Protein AF-A0A836RBV6-F1 (afdb_monomer)

Secondary structure (DSSP, 8-state):
-HHHHHHHHHSHHHHHHHHHHHHHHHHHHHHHHHHHHHHHHS-HHHHHHHHHHHHHHHHHHHHTTTTHHHHTTS-SSHHHHHHHHHHHHHHHHHHHHHHHHHHHHTHHHHHHHSTT-THHHHHHHHHHHHHHHHHHHHHHHHHHHHHHHHTT-

Radius of gyration: 20.29 Å; Cα contacts (8 Å, |Δi|>4): 100; chains: 1; bounding box: 36×51×52 Å

Foldseek 3Di:
DVVVVVVCVVPPVSVVVCVVVVVVVVVVVVVVVCVVVCPVVDDPVVVVLVVVLVVLLLVLLVCLLVCLLLVLQPDPDPVVSVVSLVSSLVSSVVSLVVLVVCCVVCVVVVCVVNPPNSVSSVCSSVSSNVSSNVSNVVSNVVNVVVVVVVVVD

Solvent-accessible surface area (backbone atoms only — not comparable to full-atom values): 8170 Å² total; per-residue (Å²): 116,70,70,56,57,52,57,40,60,71,37,64,68,58,36,51,51,52,52,53,51,49,52,53,51,51,54,50,52,52,51,63,66,44,44,68,56,49,65,71,76,45,54,75,67,57,51,49,50,49,49,54,51,49,52,51,28,53,56,50,9,70,48,24,30,72,59,38,31,67,52,33,62,69,52,91,48,68,71,58,23,52,51,34,50,54,50,19,52,52,40,24,52,52,44,31,51,51,47,48,53,50,48,64,76,44,39,73,68,51,49,74,73,32,74,96,47,63,70,55,65,71,43,36,43,56,45,21,47,52,47,24,50,50,49,39,51,51,34,51,51,53,38,55,56,52,51,60,56,61,76,73,110

Structure (mmCIF, N/CA/C/O backbone):
data_AF-A0A836RBV6-F1
#
_entry.id   AF-A0A836RBV6-F1
#
loop_
_atom_site.group_PDB
_atom_site.id
_atom_site.type_symbol
_atom_site.label_atom_id
_atom_site.label_alt_id
_atom_site.label_comp_id
_atom_site.label_asym_id
_atom_site.label_entity_id
_atom_site.label_seq_id
_atom_site.pdbx_PDB_ins_code
_atom_site.Cartn_x
_atom_site.Cartn_y
_atom_site.Cartn_z
_atom_site.occupancy
_atom_site.B_iso_or_equiv
_atom_site.auth_seq_id
_atom_site.auth_comp_id
_atom_site.auth_asym_id
_atom_site.auth_atom_id
_atom_site.pdbx_PDB_model_num
ATOM 1 N N . MET A 1 1 ? -6.944 33.928 15.348 1.00 51.06 1 MET A N 1
ATOM 2 C CA . MET A 1 1 ? -6.527 32.612 14.807 1.00 51.06 1 MET A CA 1
ATOM 3 C C . MET A 1 1 ? -6.215 31.584 15.907 1.00 51.06 1 MET A C 1
ATOM 5 O O . MET A 1 1 ? -6.643 30.447 15.777 1.00 51.06 1 MET A O 1
ATOM 9 N N . ILE A 1 2 ? -5.579 31.974 17.024 1.00 57.41 2 ILE A N 1
ATOM 10 C CA . ILE A 1 2 ? -5.249 31.082 18.163 1.00 57.41 2 ILE A CA 1
ATOM 11 C C . ILE A 1 2 ? -6.501 30.475 18.848 1.00 57.41 2 ILE A C 1
ATOM 13 O O . ILE A 1 2 ? -6.520 29.278 19.127 1.00 57.41 2 ILE A O 1
ATOM 17 N N . ASN A 1 3 ? -7.595 31.239 18.987 1.00 57.06 3 ASN A N 1
ATOM 18 C CA . ASN A 1 3 ? -8.855 30.752 19.587 1.00 57.06 3 ASN A CA 1
ATOM 19 C C . ASN A 1 3 ? -9.555 29.643 18.774 1.00 57.06 3 ASN A C 1
ATOM 21 O O . ASN A 1 3 ? -10.334 28.869 19.325 1.00 57.06 3 ASN A O 1
ATOM 25 N N . PHE A 1 4 ? -9.296 29.551 17.464 1.00 64.75 4 PHE A N 1
ATOM 26 C CA . PHE A 1 4 ? -9.898 28.520 16.611 1.00 64.75 4 PHE A CA 1
ATOM 27 C C . PHE A 1 4 ? -9.202 27.167 16.802 1.00 64.75 4 PHE A C 1
ATOM 29 O O . PHE A 1 4 ? -9.863 26.141 16.922 1.00 64.75 4 PHE A O 1
ATOM 36 N N . ILE A 1 5 ? -7.870 27.175 16.928 1.00 63.56 5 ILE A N 1
ATOM 37 C CA . ILE A 1 5 ? -7.069 25.969 17.182 1.00 63.56 5 ILE A CA 1
ATOM 38 C C . ILE A 1 5 ? -7.375 25.397 18.576 1.00 63.56 5 ILE A C 1
ATOM 40 O O . ILE A 1 5 ? -7.491 24.182 18.723 1.00 63.56 5 ILE A O 1
ATOM 44 N N . GLN A 1 6 ? -7.578 26.252 19.586 1.00 61.50 6 GLN A N 1
ATOM 45 C CA . GLN A 1 6 ? -8.012 25.806 20.917 1.00 61.50 6 GLN A CA 1
ATOM 46 C C . GLN A 1 6 ? -9.404 25.156 20.885 1.00 61.50 6 GLN A C 1
ATOM 48 O O . GLN A 1 6 ? -9.556 24.050 21.398 1.00 61.50 6 GLN A O 1
ATOM 53 N N . ARG A 1 7 ? -10.378 25.752 20.180 1.00 61.53 7 ARG A N 1
ATOM 54 C CA . ARG A 1 7 ? -11.714 25.155 19.982 1.00 61.53 7 ARG A CA 1
ATOM 55 C C . ARG A 1 7 ? -11.689 23.810 19.247 1.00 61.53 7 ARG A C 1
ATOM 57 O O . ARG A 1 7 ? -12.467 22.920 19.577 1.00 61.53 7 ARG A O 1
ATOM 64 N N . LEU A 1 8 ? -10.807 23.640 18.257 1.00 67.06 8 LEU A N 1
ATOM 65 C CA . LEU A 1 8 ? -10.644 22.359 17.552 1.00 67.06 8 LEU A CA 1
ATOM 66 C C . LEU A 1 8 ? -10.044 21.276 18.456 1.00 67.06 8 LEU A C 1
ATOM 68 O O . LEU A 1 8 ? -10.414 20.111 18.338 1.00 67.06 8 LEU A O 1
ATOM 72 N N . ARG A 1 9 ? -9.135 21.655 19.360 1.00 64.88 9 ARG A N 1
ATOM 73 C CA . ARG A 1 9 ? -8.494 20.735 20.308 1.00 64.88 9 ARG A CA 1
ATOM 74 C C . ARG A 1 9 ? -9.435 20.299 21.437 1.00 64.88 9 ARG A C 1
ATOM 76 O O . ARG A 1 9 ? -9.310 19.175 21.913 1.00 64.88 9 ARG A O 1
ATOM 83 N N . GLU A 1 10 ? -10.380 21.148 21.839 1.00 70.56 10 GLU A N 1
ATOM 84 C CA . GLU A 1 10 ? -11.416 20.807 22.830 1.00 70.56 10 GLU A CA 1
ATOM 85 C C . GLU A 1 10 ? -12.377 19.721 22.322 1.00 70.56 10 GLU A C 1
ATOM 87 O O . GLU A 1 10 ? -12.830 18.874 23.092 1.00 70.56 10 GLU A O 1
ATOM 92 N N . ASN A 1 11 ? -12.642 19.678 21.012 1.00 75.44 11 ASN A N 1
ATOM 93 C CA . ASN A 1 11 ? -13.453 18.627 20.409 1.00 75.44 11 ASN A CA 1
ATOM 94 C C . ASN A 1 11 ? -12.576 17.462 19.922 1.00 75.44 11 ASN A C 1
ATOM 96 O O . ASN A 1 11 ? -12.103 17.444 18.784 1.00 75.44 11 ASN A O 1
ATOM 100 N N . ARG A 1 12 ? -12.404 16.443 20.778 1.00 75.88 12 ARG A N 1
ATOM 101 C CA . ARG A 1 12 ? -11.584 15.241 20.515 1.00 75.88 12 ARG A CA 1
ATOM 102 C C . ARG A 1 12 ? -11.875 14.573 19.163 1.00 75.88 12 ARG A C 1
ATOM 104 O O . ARG A 1 12 ? -10.953 14.048 18.547 1.00 75.88 12 ARG A O 1
ATOM 111 N N . TYR A 1 13 ? -13.124 14.606 18.691 1.00 72.00 13 TYR A N 1
ATOM 112 C CA . TYR A 1 13 ? -13.512 14.038 17.396 1.00 72.00 13 TYR A CA 1
ATOM 113 C C . TYR A 1 13 ? -12.954 14.849 16.222 1.00 72.00 13 TYR A C 1
ATOM 115 O O . TYR A 1 13 ? -12.340 14.295 15.313 1.00 72.00 13 TYR A O 1
ATOM 123 N N . VAL A 1 14 ? -13.110 16.174 16.271 1.00 81.69 14 VAL A N 1
ATOM 124 C CA . VAL A 1 14 ? -12.573 17.065 15.236 1.00 81.69 14 VAL A CA 1
ATOM 125 C C . VAL A 1 14 ? -11.047 17.028 15.248 1.00 81.69 14 VAL A C 1
ATOM 127 O O . VAL A 1 14 ? -10.430 16.967 14.190 1.00 81.69 14 VAL A O 1
ATOM 130 N N . TRP A 1 15 ? -10.432 16.963 16.430 1.00 80.56 15 TRP A N 1
ATOM 131 C CA . TRP A 1 15 ? -8.986 16.816 16.559 1.00 80.56 15 TRP A CA 1
ATOM 132 C C . TRP A 1 15 ? -8.451 15.528 15.914 1.00 80.56 15 TRP A C 1
ATOM 134 O O . TRP A 1 15 ? -7.429 15.568 15.230 1.00 80.56 15 TRP A O 1
ATOM 144 N N . GLN A 1 16 ? -9.141 14.392 16.071 1.00 79.94 16 GLN A N 1
ATOM 145 C CA . GLN A 1 16 ? -8.767 13.131 15.414 1.00 79.94 16 GLN A CA 1
ATOM 146 C C . GLN A 1 16 ? -8.847 13.230 13.886 1.00 79.94 16 GLN A C 1
ATOM 148 O O . GLN A 1 16 ? -7.916 12.806 13.204 1.00 79.94 16 GLN A O 1
ATOM 153 N N . ILE A 1 17 ? -9.911 13.840 13.354 1.00 84.62 17 ILE A N 1
ATOM 154 C CA . ILE A 1 17 ? -10.065 14.065 11.909 1.00 84.62 17 ILE A CA 1
ATOM 155 C C . ILE A 1 17 ? -8.954 14.978 11.386 1.00 84.62 17 ILE A C 1
ATOM 157 O O . ILE A 1 17 ? -8.295 14.636 10.411 1.00 84.62 17 ILE A O 1
ATOM 161 N N . VAL A 1 18 ? -8.700 16.106 12.056 1.00 85.81 18 VAL A N 1
ATOM 162 C CA . VAL A 1 18 ? -7.635 17.048 11.679 1.00 85.81 18 VAL A CA 1
ATOM 163 C C . VAL A 1 18 ? -6.266 16.374 11.732 1.00 85.81 18 VAL A C 1
ATOM 165 O O . VAL A 1 18 ? -5.460 16.574 10.828 1.00 85.81 18 VAL A O 1
ATOM 168 N N . THR A 1 19 ? -6.013 15.532 12.736 1.00 85.12 19 THR A N 1
ATOM 169 C CA . THR A 1 19 ? -4.761 14.769 12.838 1.00 85.12 19 THR A CA 1
ATOM 170 C C . THR A 1 19 ? -4.600 13.825 11.645 1.00 85.12 19 THR A C 1
ATOM 172 O O . THR A 1 19 ? -3.567 13.866 10.978 1.00 85.12 19 THR A O 1
ATOM 175 N N . LEU A 1 20 ? -5.631 13.039 11.318 1.00 83.31 20 LEU A N 1
ATOM 176 C CA . LEU A 1 20 ? -5.610 12.123 10.175 1.00 83.31 20 LEU A CA 1
ATOM 177 C C . LEU A 1 20 ? -5.401 12.878 8.853 1.00 83.31 20 LEU A C 1
ATOM 179 O O . LEU A 1 20 ? -4.491 12.557 8.092 1.00 83.31 20 LEU A O 1
ATOM 183 N N . MET A 1 21 ? -6.182 13.938 8.625 1.00 88.06 21 MET A N 1
ATOM 184 C CA . MET A 1 21 ? -6.078 14.782 7.433 1.00 88.06 21 MET A CA 1
ATOM 185 C C . MET A 1 21 ? -4.700 15.435 7.311 1.00 88.06 21 MET A C 1
ATOM 187 O O . MET A 1 21 ? -4.147 15.480 6.217 1.00 88.06 21 MET A O 1
ATOM 191 N N . SER A 1 22 ? -4.122 15.922 8.413 1.00 88.56 22 SER A N 1
ATOM 192 C CA . SER A 1 22 ? -2.794 16.542 8.401 1.00 88.56 22 SER A CA 1
ATOM 193 C C . SER A 1 22 ? -1.699 15.553 8.000 1.00 88.56 22 SER A 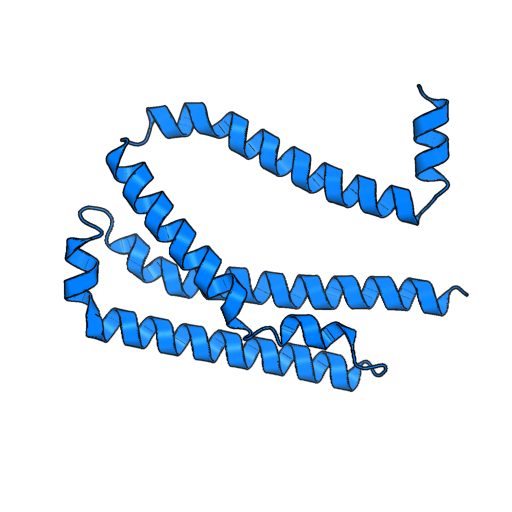C 1
ATOM 195 O O . SER A 1 22 ? -0.835 15.907 7.204 1.00 88.56 22 SER A O 1
ATOM 197 N N . GLY A 1 23 ? -1.778 14.298 8.459 1.00 87.50 23 GLY A N 1
ATOM 198 C CA . GLY A 1 23 ? -0.852 13.244 8.048 1.00 87.50 23 GLY A CA 1
ATOM 199 C C . GLY A 1 23 ? -0.944 12.955 6.549 1.00 87.50 23 GLY A C 1
ATOM 200 O O . GLY A 1 23 ? 0.078 12.919 5.865 1.00 87.50 23 GLY A O 1
ATOM 201 N N . THR A 1 24 ? -2.166 12.841 6.015 1.00 88.44 24 THR A N 1
ATOM 202 C CA . THR A 1 24 ? -2.389 12.673 4.570 1.00 88.44 24 THR A CA 1
ATOM 203 C C . THR A 1 24 ? -1.873 13.871 3.776 1.00 88.44 24 THR A C 1
ATOM 205 O O . THR A 1 24 ? -1.184 13.685 2.777 1.00 88.44 24 THR A O 1
ATOM 208 N N . LEU A 1 25 ? -2.157 15.099 4.219 1.00 93.00 25 LEU A N 1
ATOM 209 C CA . LEU A 1 25 ? -1.697 16.318 3.549 1.00 93.00 25 LEU A CA 1
ATOM 210 C C . LEU A 1 25 ? -0.170 16.405 3.517 1.00 93.00 25 LEU A C 1
ATOM 212 O O . LEU A 1 25 ? 0.393 16.708 2.469 1.00 93.00 25 LEU A O 1
ATOM 216 N N . ILE A 1 26 ? 0.507 16.095 4.625 1.00 93.81 26 ILE A N 1
ATOM 217 C CA . ILE A 1 26 ? 1.974 16.074 4.683 1.00 93.81 26 ILE A CA 1
ATOM 218 C C . ILE A 1 26 ? 2.532 15.031 3.708 1.00 93.81 26 ILE A C 1
ATOM 220 O O . ILE A 1 26 ? 3.427 15.353 2.929 1.00 93.81 26 ILE A O 1
ATOM 224 N N . ALA A 1 27 ? 1.980 13.813 3.690 1.00 90.75 27 ALA A N 1
ATOM 225 C CA . ALA A 1 27 ? 2.408 12.767 2.759 1.00 90.75 27 ALA A CA 1
ATOM 226 C C . ALA A 1 27 ? 2.242 13.191 1.287 1.00 90.75 27 ALA A C 1
ATOM 228 O O . ALA A 1 27 ? 3.140 12.976 0.474 1.00 90.75 27 ALA A O 1
ATOM 229 N N . GLN A 1 28 ? 1.129 13.851 0.953 1.00 93.06 28 GLN A N 1
ATOM 230 C CA . GLN A 1 28 ? 0.879 14.367 -0.396 1.00 93.06 28 GLN A CA 1
ATOM 231 C C . GLN A 1 28 ? 1.838 15.505 -0.766 1.00 93.06 28 GLN A C 1
ATOM 233 O O . GLN A 1 28 ? 2.376 15.508 -1.869 1.00 93.06 28 GLN A O 1
ATOM 238 N N . ILE A 1 29 ? 2.112 16.445 0.147 1.00 95.25 29 ILE A N 1
ATOM 239 C CA . ILE A 1 29 ? 3.079 17.533 -0.083 1.00 95.25 29 ILE A CA 1
ATOM 240 C C . ILE A 1 29 ? 4.472 16.969 -0.351 1.00 95.25 29 ILE A C 1
ATOM 242 O O . ILE A 1 29 ? 5.141 17.421 -1.278 1.00 95.25 29 ILE A O 1
ATOM 246 N N . ILE A 1 30 ? 4.893 15.966 0.425 1.00 94.69 30 ILE A N 1
ATOM 247 C CA . ILE A 1 30 ? 6.154 15.259 0.191 1.00 94.69 30 ILE A CA 1
ATOM 248 C C . ILE A 1 30 ? 6.142 14.672 -1.223 1.00 94.69 30 ILE A C 1
ATOM 250 O O . ILE A 1 30 ? 7.047 14.958 -2.001 1.00 94.69 30 ILE A O 1
ATOM 254 N N . MET A 1 31 ? 5.094 13.935 -1.600 1.00 89.88 31 MET A N 1
ATOM 255 C CA . MET A 1 31 ? 4.979 13.360 -2.943 1.00 89.88 31 MET A CA 1
ATOM 256 C C . MET A 1 31 ? 5.114 14.429 -4.038 1.00 89.88 31 MET A C 1
ATOM 258 O O . MET A 1 31 ? 5.965 14.290 -4.914 1.00 89.88 31 MET A O 1
ATOM 262 N N . PHE A 1 32 ? 4.363 15.533 -3.952 1.00 92.75 32 PHE A N 1
ATOM 263 C CA . PHE A 1 32 ? 4.444 16.645 -4.906 1.00 92.75 32 PHE A CA 1
ATOM 264 C C . PHE A 1 32 ? 5.827 17.304 -4.955 1.00 92.75 32 PHE A C 1
ATOM 266 O O . PHE A 1 32 ? 6.287 17.662 -6.037 1.00 92.75 32 PHE A O 1
ATOM 273 N N . ALA A 1 33 ? 6.510 17.435 -3.817 1.00 94.19 33 ALA A N 1
ATOM 274 C CA . ALA A 1 33 ? 7.863 17.983 -3.758 1.00 94.19 33 ALA A CA 1
ATOM 275 C C . ALA A 1 33 ? 8.900 17.067 -4.431 1.00 94.19 33 ALA A C 1
ATOM 277 O O . ALA A 1 33 ? 9.877 17.559 -4.995 1.00 94.19 33 ALA A O 1
ATOM 278 N N . PHE A 1 34 ? 8.681 15.748 -4.417 1.00 92.56 34 PHE A N 1
ATOM 279 C CA . PHE A 1 34 ? 9.555 14.776 -5.078 1.00 92.56 34 PHE A CA 1
ATOM 280 C C . PHE A 1 34 ? 9.267 14.599 -6.574 1.00 92.56 34 PHE A C 1
ATOM 282 O O . PHE A 1 34 ? 10.184 14.222 -7.302 1.00 92.56 34 PHE A O 1
ATOM 289 N N . ILE A 1 35 ? 8.062 14.920 -7.065 1.00 90.50 35 ILE A N 1
ATOM 290 C CA . ILE A 1 35 ? 7.741 14.884 -8.506 1.00 90.50 35 ILE A CA 1
ATOM 291 C C . ILE A 1 35 ? 8.811 15.571 -9.375 1.00 90.50 35 ILE A C 1
ATOM 293 O O . ILE A 1 35 ? 9.314 14.896 -10.268 1.00 90.50 35 ILE A O 1
ATOM 297 N N . PRO A 1 36 ? 9.235 16.835 -9.145 1.00 89.81 36 PRO A N 1
ATOM 298 C CA . PRO A 1 36 ? 10.231 17.489 -10.001 1.00 89.81 36 PRO A CA 1
ATOM 299 C C . PRO A 1 36 ? 11.575 16.747 -10.046 1.00 89.81 36 PRO A C 1
ATOM 301 O O . PRO A 1 36 ? 12.234 16.720 -11.087 1.00 89.81 36 PRO A O 1
ATOM 304 N N . ILE A 1 37 ? 11.971 16.114 -8.938 1.00 92.81 37 ILE A N 1
ATOM 305 C CA . ILE A 1 37 ? 13.190 15.302 -8.853 1.00 92.81 37 ILE A CA 1
ATOM 306 C C . ILE A 1 37 ? 13.010 14.020 -9.672 1.00 92.81 37 ILE A C 1
ATOM 308 O O . ILE A 1 37 ? 13.844 13.705 -10.518 1.00 92.81 37 ILE A O 1
ATOM 312 N N . LEU A 1 38 ? 11.892 13.317 -9.478 1.00 87.31 38 LEU A N 1
ATOM 313 C CA . LEU A 1 38 ? 11.576 12.087 -10.202 1.00 87.31 38 LEU A CA 1
ATOM 314 C C . LEU A 1 38 ? 11.455 12.338 -11.713 1.00 87.31 38 LEU A C 1
ATOM 316 O O . LEU A 1 38 ? 12.019 11.582 -12.492 1.00 87.31 38 LEU A O 1
ATOM 320 N N . THR A 1 39 ? 10.824 13.436 -12.138 1.00 89.31 39 THR A N 1
ATOM 321 C CA . THR A 1 39 ? 10.695 13.810 -13.562 1.00 89.31 39 THR A CA 1
ATOM 322 C C . THR A 1 39 ? 12.015 14.149 -14.247 1.00 89.31 39 THR A C 1
ATOM 324 O O . THR A 1 39 ? 12.073 14.163 -15.471 1.00 89.31 39 THR A O 1
ATOM 327 N N . ARG A 1 40 ? 13.079 14.435 -13.484 1.00 90.75 40 ARG A N 1
ATOM 328 C CA . ARG A 1 40 ? 14.432 14.602 -14.035 1.00 90.75 40 ARG A CA 1
ATOM 329 C C . ARG A 1 40 ? 15.225 13.301 -14.081 1.00 90.75 40 ARG A C 1
ATOM 331 O O . ARG A 1 40 ? 16.113 13.187 -14.917 1.00 90.75 40 ARG A O 1
ATOM 338 N N . LEU A 1 41 ? 14.955 12.373 -13.163 1.00 88.50 41 LEU A N 1
ATOM 339 C CA . LEU A 1 41 ? 15.666 11.097 -13.062 1.00 88.50 41 LEU A CA 1
ATOM 340 C C . LEU A 1 41 ? 15.085 10.022 -13.985 1.00 88.50 41 LEU A C 1
ATOM 342 O O . LEU A 1 41 ? 15.841 9.193 -14.474 1.00 88.50 41 LEU A O 1
ATOM 346 N N . TYR A 1 42 ? 13.773 10.048 -14.220 1.00 84.75 42 TYR A N 1
ATOM 347 C CA . TYR A 1 42 ? 13.064 9.046 -15.010 1.00 84.75 42 TYR A CA 1
ATOM 348 C C . TYR A 1 42 ? 12.528 9.636 -16.309 1.00 84.75 42 TYR A C 1
ATOM 350 O O . TYR A 1 42 ? 12.023 10.760 -16.360 1.00 84.75 42 TYR A O 1
ATOM 358 N N . THR A 1 43 ? 12.601 8.838 -17.365 1.00 87.88 43 THR A N 1
ATOM 359 C CA . THR A 1 43 ? 12.041 9.161 -18.673 1.00 87.88 43 THR A CA 1
ATOM 360 C C . THR A 1 43 ? 10.508 9.066 -18.663 1.00 87.88 43 THR A C 1
ATOM 362 O O . THR A 1 43 ? 9.927 8.323 -17.865 1.00 87.88 43 THR A O 1
ATOM 365 N N . PRO A 1 44 ? 9.804 9.765 -19.577 1.00 84.81 44 PRO A N 1
ATOM 366 C CA . PRO A 1 44 ? 8.349 9.647 -19.696 1.00 84.81 44 PRO A CA 1
ATOM 367 C C . PRO A 1 44 ? 7.862 8.208 -19.931 1.00 84.81 44 PRO A C 1
ATOM 369 O O . PRO A 1 44 ? 6.781 7.846 -19.471 1.00 84.81 44 PRO A O 1
ATOM 372 N N . ALA A 1 45 ? 8.663 7.381 -20.614 1.00 85.31 45 ALA A N 1
ATOM 373 C CA . ALA A 1 45 ? 8.354 5.972 -20.849 1.00 85.31 45 ALA A CA 1
ATOM 374 C C . ALA A 1 45 ? 8.354 5.160 -19.540 1.00 85.31 45 ALA A C 1
ATOM 376 O O . ALA A 1 45 ? 7.406 4.424 -19.277 1.00 85.31 45 ALA A O 1
ATOM 377 N N . GLU A 1 46 ? 9.354 5.357 -18.676 1.00 85.81 46 GLU A N 1
ATOM 378 C CA . GLU A 1 46 ? 9.436 4.691 -17.367 1.00 85.81 46 GLU A CA 1
ATOM 379 C C . GLU A 1 46 ? 8.297 5.117 -16.433 1.00 85.81 46 GLU A C 1
ATOM 381 O O . GLU A 1 46 ? 7.727 4.285 -15.726 1.00 85.81 46 GLU A O 1
ATOM 386 N N . PHE A 1 47 ? 7.893 6.392 -16.476 1.00 87.00 47 PHE A N 1
ATOM 387 C CA . PHE A 1 47 ? 6.697 6.857 -15.768 1.00 87.00 47 PHE A CA 1
ATOM 388 C C . PHE A 1 47 ? 5.415 6.185 -16.266 1.00 87.00 47 PHE A C 1
ATOM 390 O O . PHE A 1 47 ? 4.523 5.916 -15.458 1.00 87.00 47 PHE A O 1
ATOM 397 N N . GLY A 1 48 ? 5.313 5.903 -17.567 1.00 87.56 48 GLY A N 1
ATOM 398 C CA . GLY A 1 48 ? 4.203 5.145 -18.142 1.00 87.56 48 GLY A CA 1
ATOM 399 C C . GLY A 1 48 ? 4.131 3.728 -17.573 1.00 87.56 48 GLY A C 1
ATOM 400 O O . GLY A 1 48 ? 3.091 3.328 -17.045 1.00 87.56 48 GLY A O 1
ATOM 401 N N . THR A 1 49 ? 5.255 3.009 -17.589 1.00 87.56 49 THR A N 1
ATOM 402 C CA . THR A 1 49 ? 5.358 1.646 -17.047 1.00 87.56 49 THR A CA 1
ATOM 403 C C . THR A 1 49 ? 5.077 1.603 -15.543 1.00 87.56 49 THR A C 1
ATOM 405 O O . THR A 1 49 ? 4.304 0.762 -15.079 1.00 87.56 49 THR A O 1
ATOM 408 N N . TYR A 1 50 ? 5.627 2.548 -14.772 1.00 87.44 50 TYR A N 1
ATOM 409 C CA . TYR A 1 50 ? 5.337 2.676 -13.342 1.00 87.44 50 TYR A CA 1
ATOM 410 C C . TYR A 1 50 ? 3.859 2.977 -13.074 1.00 87.44 50 TYR A C 1
ATOM 412 O O . TYR A 1 50 ? 3.266 2.386 -12.175 1.00 87.44 50 TYR A O 1
ATOM 420 N N . SER A 1 51 ? 3.244 3.875 -13.847 1.00 89.12 51 SER A N 1
ATOM 421 C CA . SER A 1 51 ? 1.828 4.221 -13.671 1.00 89.12 51 SER A CA 1
ATOM 422 C C . SER A 1 51 ? 0.932 3.014 -13.936 1.00 89.12 51 SER A C 1
ATOM 424 O O . SER A 1 51 ? 0.015 2.755 -13.162 1.00 89.12 51 SER A O 1
ATOM 426 N N . LEU A 1 52 ? 1.239 2.230 -14.974 1.00 89.75 52 LEU A N 1
ATOM 427 C CA . LEU A 1 52 ? 0.529 0.990 -15.283 1.00 89.75 52 LEU A CA 1
ATOM 428 C C . LEU A 1 52 ? 0.668 -0.033 -14.146 1.00 89.75 52 LEU A C 1
ATOM 430 O O . LEU A 1 52 ? -0.336 -0.572 -13.678 1.00 89.75 52 LEU A O 1
ATOM 434 N N . PHE A 1 53 ? 1.889 -0.239 -13.644 1.00 91.25 53 PHE A N 1
ATOM 435 C CA . PHE A 1 53 ? 2.139 -1.057 -12.455 1.00 91.25 53 PHE A CA 1
ATOM 436 C C . PHE A 1 53 ? 1.320 -0.579 -11.247 1.00 91.25 53 PHE A C 1
ATOM 438 O O . PHE A 1 53 ? 0.617 -1.369 -10.617 1.00 91.25 53 PHE A O 1
ATOM 445 N N . PHE A 1 54 ? 1.384 0.717 -10.933 1.00 91.88 54 PHE A N 1
ATOM 446 C CA . PHE A 1 54 ? 0.733 1.310 -9.769 1.00 91.88 54 PHE A CA 1
ATOM 447 C C . PHE A 1 54 ? -0.793 1.197 -9.846 1.00 91.88 54 PHE A C 1
ATOM 449 O O . PHE A 1 5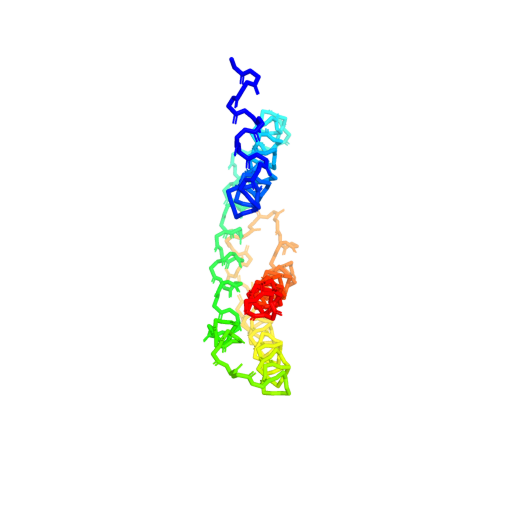4 ? -1.438 0.845 -8.856 1.00 91.88 54 PHE A O 1
ATOM 456 N N . SER A 1 55 ? -1.387 1.437 -11.016 1.00 93.19 55 SER A N 1
ATOM 457 C CA . SER A 1 55 ? -2.822 1.248 -11.243 1.00 93.19 55 SER A CA 1
ATOM 458 C C . SER A 1 55 ? -3.245 -0.206 -11.031 1.00 93.19 55 SER A C 1
ATOM 460 O O . SER A 1 55 ? -4.209 -0.455 -10.312 1.00 93.19 55 SER A O 1
ATOM 462 N N . LEU A 1 56 ? -2.502 -1.177 -11.569 1.00 92.12 56 LEU A N 1
ATOM 463 C CA . LEU A 1 56 ? -2.808 -2.596 -11.363 1.00 92.12 56 LEU A CA 1
ATOM 464 C C . LEU A 1 56 ? -2.669 -3.004 -9.892 1.00 92.12 56 LEU A C 1
ATOM 466 O O . LEU A 1 56 ? -3.581 -3.612 -9.332 1.00 92.12 56 LEU A O 1
ATOM 470 N N . ALA A 1 57 ? -1.558 -2.637 -9.252 1.00 94.12 57 ALA A N 1
ATOM 471 C CA . ALA A 1 57 ? -1.296 -2.960 -7.854 1.00 94.12 57 ALA A CA 1
ATOM 472 C C . ALA A 1 57 ? -2.346 -2.342 -6.919 1.00 94.12 57 ALA A C 1
ATOM 474 O O . ALA A 1 57 ? -2.835 -3.015 -6.012 1.00 94.12 57 ALA A O 1
ATOM 475 N N . SER A 1 58 ? -2.732 -1.084 -7.152 1.00 93.69 58 SER A N 1
ATOM 476 C CA . SER A 1 58 ? -3.748 -0.400 -6.345 1.00 93.69 58 SER A CA 1
ATOM 477 C C . SER A 1 58 ? -5.143 -0.991 -6.539 1.00 93.69 58 SER A C 1
ATOM 479 O O . SER A 1 58 ? -5.830 -1.249 -5.548 1.00 93.69 58 SER A O 1
ATOM 481 N N . MET A 1 59 ? -5.546 -1.274 -7.781 1.00 94.50 59 MET A N 1
ATOM 482 C CA . MET A 1 59 ? -6.835 -1.903 -8.074 1.00 94.50 59 MET A CA 1
ATOM 483 C C . MET A 1 59 ? -6.931 -3.299 -7.456 1.00 94.50 59 MET A C 1
ATOM 485 O O . MET A 1 59 ? -7.862 -3.561 -6.694 1.00 94.50 59 MET A O 1
ATOM 489 N N . LEU A 1 60 ? -5.958 -4.176 -7.728 1.00 94.44 60 LEU A N 1
ATOM 490 C CA . LEU A 1 60 ? -5.943 -5.548 -7.211 1.00 94.44 60 LEU A CA 1
ATOM 491 C C . LEU A 1 60 ? -5.777 -5.580 -5.689 1.00 94.44 60 LEU A C 1
ATOM 493 O O . LEU A 1 60 ? -6.463 -6.343 -5.012 1.00 94.44 60 LEU A O 1
ATOM 497 N N . GLY A 1 61 ? -4.932 -4.710 -5.133 1.00 93.94 61 GLY A N 1
ATOM 498 C CA . GLY A 1 61 ? -4.763 -4.549 -3.691 1.00 93.94 61 GLY A CA 1
ATOM 499 C C . GLY A 1 61 ? -6.069 -4.175 -2.989 1.00 93.94 61 GLY A C 1
ATOM 500 O O . GLY A 1 61 ? -6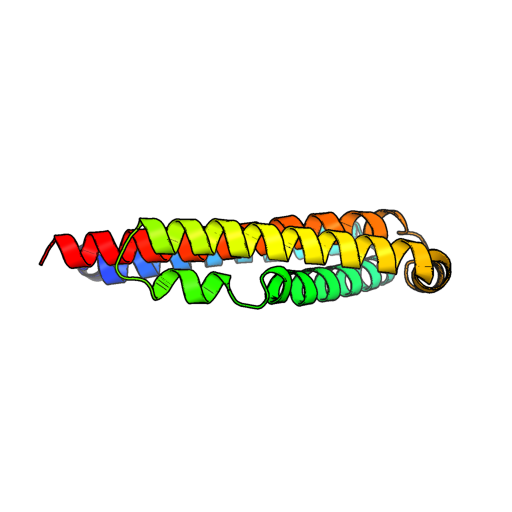.398 -4.758 -1.958 1.00 93.94 61 GLY A O 1
ATOM 501 N N . MET A 1 62 ? -6.863 -3.271 -3.575 1.00 91.25 62 MET A N 1
ATOM 502 C CA . MET A 1 62 ? -8.143 -2.809 -3.020 1.00 91.25 62 MET A CA 1
ATOM 503 C C . MET A 1 62 ? -9.264 -3.852 -3.015 1.00 91.25 62 MET A C 1
ATOM 505 O O . MET A 1 62 ? -10.227 -3.723 -2.250 1.00 91.25 62 MET A O 1
ATOM 509 N N . VAL A 1 63 ? -9.156 -4.876 -3.855 1.00 93.62 63 VAL A N 1
ATOM 510 C CA . VAL A 1 63 ? -10.096 -6.005 -3.888 1.00 93.62 63 VAL A CA 1
ATOM 511 C C . VAL A 1 63 ? -9.477 -7.297 -3.353 1.00 93.62 63 VAL A C 1
ATOM 513 O O . VAL A 1 63 ? -10.133 -8.333 -3.366 1.00 93.62 63 VAL A O 1
ATOM 516 N N . SER A 1 64 ? -8.243 -7.248 -2.841 1.00 92.44 64 SER A N 1
ATOM 517 C CA . SER A 1 64 ? -7.483 -8.432 -2.420 1.00 92.44 64 SER A CA 1
ATOM 518 C C . SER A 1 64 ? -8.148 -9.203 -1.279 1.00 92.44 64 SER A C 1
ATOM 520 O O . SER A 1 64 ? -8.123 -10.425 -1.268 1.00 92.44 64 SER A O 1
ATOM 522 N N . SER A 1 65 ? -8.793 -8.499 -0.353 1.00 91.38 65 SER A N 1
ATOM 523 C CA . SER A 1 65 ? -9.573 -9.046 0.762 1.00 91.38 65 SER A CA 1
ATOM 524 C C . SER A 1 65 ? -11.029 -9.352 0.390 1.00 91.38 65 SER A C 1
ATOM 526 O O . SER A 1 65 ? -11.816 -9.669 1.277 1.00 91.38 65 SER A O 1
ATOM 528 N N . TRP A 1 66 ? -11.441 -9.168 -0.872 1.00 90.44 66 TRP A N 1
ATOM 529 C CA . TRP A 1 66 ? -12.838 -9.269 -1.331 1.00 90.44 66 TRP A CA 1
ATOM 530 C C . TRP A 1 66 ? -13.826 -8.421 -0.508 1.00 90.44 66 TRP A C 1
ATOM 532 O O . TRP A 1 66 ? -14.990 -8.776 -0.339 1.00 90.44 66 TRP A O 1
ATOM 542 N N . LYS A 1 67 ? -13.360 -7.283 0.021 1.00 89.44 67 LYS A N 1
ATOM 543 C CA . LYS A 1 67 ? -14.122 -6.388 0.910 1.00 89.44 67 LYS A CA 1
ATOM 544 C C . LYS A 1 67 ? -14.517 -6.986 2.267 1.00 89.44 67 LYS A C 1
ATOM 546 O O . LYS A 1 67 ? -15.258 -6.345 3.015 1.00 89.44 67 LYS A O 1
ATOM 551 N N . TYR A 1 68 ? -13.979 -8.148 2.650 1.00 90.00 68 TYR A N 1
ATOM 552 C CA . TYR A 1 68 ? -14.162 -8.693 4.002 1.00 90.00 68 TYR A CA 1
ATOM 553 C C . TYR A 1 68 ? -13.489 -7.835 5.085 1.00 90.00 68 TYR A C 1
ATOM 555 O O . TYR A 1 68 ? -13.920 -7.869 6.238 1.00 90.00 68 TYR A O 1
ATOM 563 N N . ASP A 1 69 ? -12.524 -6.989 4.715 1.00 89.88 69 ASP A N 1
ATOM 564 C CA . ASP A 1 69 ? -11.949 -5.967 5.593 1.00 89.88 69 ASP A CA 1
ATOM 565 C C . ASP A 1 69 ? -13.019 -4.996 6.124 1.00 89.88 69 ASP A C 1
ATOM 567 O O . ASP A 1 69 ? -13.017 -4.664 7.308 1.00 89.88 69 ASP A O 1
ATOM 571 N N . GLN A 1 70 ? -14.018 -4.628 5.313 1.00 88.50 70 GLN A N 1
ATOM 572 C CA . GLN A 1 70 ? -15.115 -3.758 5.760 1.00 88.50 70 GLN A CA 1
ATOM 573 C C . GLN A 1 70 ? -16.050 -4.465 6.746 1.00 88.50 70 GLN A C 1
ATOM 575 O O . GLN A 1 70 ? -16.603 -3.840 7.656 1.00 88.50 70 GL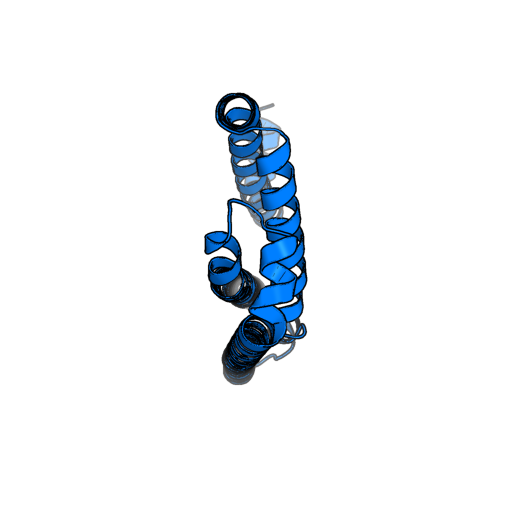N A O 1
ATOM 580 N N . ALA A 1 71 ? -16.196 -5.786 6.615 1.00 90.19 71 ALA A N 1
ATOM 581 C CA . ALA A 1 71 ? -17.022 -6.576 7.518 1.00 90.19 71 ALA A CA 1
ATOM 582 C C . ALA A 1 71 ? -16.458 -6.605 8.950 1.00 90.19 71 ALA A C 1
ATOM 584 O O . ALA A 1 71 ? -17.218 -6.852 9.883 1.00 90.19 71 ALA A O 1
ATOM 585 N N . ILE A 1 72 ? -15.168 -6.293 9.159 1.00 89.69 72 ILE A N 1
ATOM 586 C CA . ILE A 1 72 ? -14.513 -6.258 10.484 1.00 89.69 72 ILE A CA 1
ATOM 587 C C . ILE A 1 72 ? -15.230 -5.304 11.459 1.00 89.69 72 ILE A C 1
ATOM 589 O O . ILE A 1 72 ? -15.207 -5.518 12.677 1.00 89.69 72 ILE A O 1
ATOM 593 N N . MET A 1 73 ? -15.915 -4.274 10.951 1.00 87.38 73 MET A N 1
ATOM 594 C CA . MET A 1 73 ? -16.652 -3.305 11.770 1.00 87.38 73 MET A CA 1
ATOM 595 C C . MET A 1 73 ? -18.020 -3.803 12.271 1.00 87.38 73 MET A C 1
ATOM 597 O O . MET A 1 73 ? -18.565 -3.215 13.201 1.00 87.38 73 MET A O 1
ATOM 601 N N . LEU A 1 74 ? -18.581 -4.873 11.694 1.00 86.25 74 LEU A N 1
ATOM 602 C CA . LEU A 1 74 ? -19.953 -5.323 11.978 1.00 86.25 74 LEU A CA 1
ATOM 603 C C . LEU A 1 74 ? -20.121 -6.107 13.299 1.00 86.25 74 LEU A C 1
ATOM 605 O O . LEU A 1 74 ? -21.107 -5.871 14.004 1.00 86.25 74 LEU A O 1
ATOM 609 N N . PRO A 1 75 ? -19.237 -7.057 13.678 1.00 85.31 75 PRO A N 1
ATOM 610 C CA . PRO A 1 75 ? -19.492 -7.910 14.834 1.00 85.31 75 PRO A CA 1
ATOM 611 C C . PRO A 1 75 ? -19.324 -7.166 16.154 1.00 85.31 75 PRO A C 1
ATOM 613 O O . PRO A 1 75 ? -18.274 -6.582 16.407 1.00 85.31 75 PRO A O 1
ATOM 616 N N . LYS A 1 76 ? -20.299 -7.298 17.061 1.00 78.44 76 LYS A N 1
ATOM 617 C CA . LYS A 1 76 ? -20.219 -6.704 18.407 1.00 78.44 76 LYS A CA 1
ATOM 618 C C . LYS A 1 76 ? -19.137 -7.330 19.292 1.00 78.44 76 LYS A C 1
ATOM 620 O O . LYS A 1 76 ? -18.616 -6.646 20.165 1.00 78.44 76 LYS A O 1
ATOM 625 N N . SER A 1 77 ? -18.800 -8.601 19.068 1.00 86.81 77 SER A N 1
ATOM 626 C CA . SER A 1 77 ? -17.811 -9.340 19.861 1.00 86.81 77 SER A CA 1
ATOM 627 C C . SER A 1 77 ? -16.432 -9.335 19.200 1.00 86.81 77 SER A C 1
ATOM 629 O O . SER A 1 77 ? -16.299 -9.601 18.004 1.00 86.81 77 SER A O 1
ATOM 631 N N . GLU A 1 78 ? -15.408 -9.077 20.016 1.00 84.88 78 GLU A N 1
ATOM 632 C CA . GLU A 1 78 ? -13.997 -9.034 19.611 1.00 84.88 78 GLU A CA 1
ATOM 633 C C . GLU A 1 78 ? -13.532 -10.333 18.949 1.00 84.88 78 GLU A C 1
ATOM 635 O O . GLU A 1 78 ? -12.819 -10.308 17.948 1.00 84.88 78 GLU A O 1
ATOM 640 N N . ARG A 1 79 ? -14.005 -11.485 19.438 1.00 88.12 79 ARG A N 1
ATOM 641 C CA . ARG A 1 79 ? -13.618 -12.795 18.896 1.00 88.12 79 ARG A CA 1
ATOM 642 C C . ARG A 1 79 ? -14.047 -12.967 17.436 1.00 88.12 79 ARG A C 1
ATOM 644 O O . ARG A 1 79 ? -13.288 -13.499 16.626 1.00 88.12 79 ARG A O 1
ATOM 651 N N . TYR A 1 80 ? -15.249 -12.509 17.087 1.00 88.38 80 TYR A N 1
ATOM 652 C CA . TYR A 1 80 ? -15.741 -12.588 15.707 1.00 88.38 80 TYR A CA 1
ATOM 653 C C . TYR A 1 80 ? -15.012 -11.609 14.786 1.00 88.38 80 TYR A C 1
ATOM 655 O O . TYR A 1 80 ? -14.746 -11.931 13.633 1.00 88.38 80 TYR A O 1
ATOM 663 N N . ALA A 1 81 ? -14.619 -10.448 15.302 1.00 88.94 81 ALA A N 1
ATOM 664 C CA . ALA A 1 81 ? -13.834 -9.475 14.553 1.00 88.94 81 ALA A CA 1
ATOM 665 C C . ALA A 1 81 ? -12.432 -9.978 14.217 1.00 88.94 81 ALA A C 1
ATOM 667 O O . ALA A 1 81 ? -11.991 -9.867 13.079 1.00 88.94 81 ALA A O 1
ATOM 668 N N . GLN A 1 82 ? -11.755 -10.587 15.192 1.00 90.19 82 GLN A N 1
ATOM 669 C CA . GLN A 1 82 ? -10.452 -11.218 14.981 1.00 90.19 82 GLN A CA 1
ATOM 670 C C . GLN A 1 82 ? -10.545 -12.372 13.979 1.00 90.19 82 GLN A C 1
ATOM 672 O O . GLN A 1 82 ? -9.665 -12.534 13.137 1.00 90.19 82 GLN A O 1
ATOM 677 N N . SER A 1 83 ? -11.644 -13.130 14.015 1.00 92.75 83 SER A N 1
ATOM 678 C CA . SER A 1 83 ? -11.902 -14.183 13.026 1.00 92.75 83 SER A CA 1
ATOM 679 C C . SER A 1 83 ? -12.060 -13.606 11.611 1.00 92.75 83 SER A C 1
ATOM 681 O O . SER A 1 83 ? -11.534 -14.181 10.663 1.00 92.75 83 SER A O 1
ATOM 683 N N . LEU A 1 84 ? -12.710 -12.444 11.459 1.00 93.12 84 LEU A N 1
ATOM 684 C CA . LEU A 1 84 ? -12.807 -11.736 10.174 1.00 93.12 84 LEU A CA 1
ATOM 685 C C . LEU A 1 84 ? -11.471 -11.158 9.704 1.00 93.12 84 LEU A C 1
ATOM 687 O O . LEU A 1 84 ? -11.196 -11.196 8.509 1.00 93.12 84 LEU A O 1
ATOM 691 N N . VAL A 1 85 ? -10.631 -10.658 10.614 1.00 93.88 85 VAL A N 1
ATOM 692 C CA . VAL A 1 85 ? -9.260 -10.231 10.287 1.00 93.88 85 VAL A CA 1
ATOM 693 C C . VAL A 1 85 ? -8.480 -11.409 9.712 1.00 93.88 85 VAL A C 1
ATOM 695 O O . VAL A 1 85 ? -7.927 -11.302 8.621 1.00 93.88 85 VAL A O 1
ATOM 698 N N . PHE A 1 86 ? -8.487 -12.552 10.402 1.00 95.12 86 PHE A N 1
ATOM 699 C CA . PHE A 1 86 ? -7.791 -13.751 9.939 1.00 95.12 86 PHE A CA 1
ATOM 700 C C . PHE A 1 86 ? -8.332 -14.250 8.594 1.00 95.12 86 PHE A C 1
ATOM 702 O O . PHE A 1 86 ? -7.552 -14.552 7.693 1.00 95.12 86 PHE A O 1
ATOM 709 N N . LEU A 1 87 ? -9.659 -14.274 8.427 1.00 94.88 87 LEU A N 1
ATOM 710 C CA . LEU A 1 87 ? -10.294 -14.635 7.160 1.00 94.88 87 LEU A CA 1
ATOM 711 C C . LEU A 1 87 ? -9.885 -13.682 6.030 1.00 94.88 87 LEU A C 1
ATOM 713 O O . LEU A 1 87 ? -9.538 -14.139 4.947 1.00 94.88 87 LEU A O 1
ATOM 717 N N . SER A 1 88 ? -9.874 -12.373 6.288 1.00 95.69 88 SER A N 1
ATOM 718 C CA . SER A 1 88 ? -9.471 -11.368 5.300 1.00 95.69 88 SER A CA 1
ATOM 719 C C . SER A 1 88 ? -8.012 -11.555 4.885 1.00 95.69 88 SER A C 1
ATOM 721 O O . SER A 1 88 ? -7.717 -11.529 3.696 1.00 95.69 88 SER A O 1
ATOM 723 N N . ILE A 1 89 ? -7.112 -11.826 5.841 1.00 96.31 89 ILE A N 1
ATOM 724 C CA . ILE A 1 89 ? -5.699 -12.123 5.556 1.00 96.31 89 ILE A CA 1
ATOM 725 C C . ILE A 1 89 ? -5.580 -13.385 4.697 1.00 96.31 89 ILE A C 1
ATOM 727 O O . ILE A 1 89 ? -4.828 -13.395 3.726 1.00 96.31 89 ILE A O 1
ATOM 731 N N . LEU A 1 90 ? -6.331 -14.441 5.022 1.00 97.00 90 LEU A N 1
ATOM 732 C CA . LEU A 1 90 ? -6.308 -15.692 4.267 1.00 97.00 90 LEU A CA 1
ATOM 733 C C . LEU A 1 90 ? -6.789 -15.495 2.821 1.00 97.00 90 LEU A C 1
ATOM 735 O O . LEU A 1 90 ? -6.170 -16.017 1.895 1.00 97.00 90 LEU A O 1
ATOM 739 N N . ILE A 1 91 ? -7.849 -14.708 2.620 1.00 96.19 91 ILE A N 1
ATOM 740 C CA . ILE A 1 91 ? -8.356 -14.351 1.288 1.00 96.19 91 ILE A CA 1
ATOM 741 C C . ILE A 1 91 ? -7.316 -13.525 0.523 1.00 96.19 91 ILE A C 1
ATOM 743 O O . ILE A 1 91 ? -7.023 -13.847 -0.627 1.00 96.19 91 ILE A O 1
ATOM 747 N N . THR A 1 92 ? -6.699 -12.525 1.163 1.00 96.56 92 THR A N 1
ATOM 748 C CA . THR A 1 92 ? -5.617 -11.733 0.559 1.00 96.56 92 THR A CA 1
ATOM 749 C C . THR A 1 92 ? -4.448 -12.621 0.134 1.00 96.56 92 THR A C 1
ATOM 751 O O . THR A 1 92 ? -3.961 -12.484 -0.986 1.00 96.56 92 THR A O 1
ATOM 754 N N . LEU A 1 93 ? -4.021 -13.573 0.970 1.00 96.62 93 LEU A N 1
ATOM 755 C CA . LEU A 1 93 ? -2.974 -14.536 0.612 1.00 96.62 93 LEU A CA 1
ATOM 756 C C . LEU A 1 93 ? -3.391 -15.420 -0.570 1.00 96.62 93 LEU A C 1
ATOM 758 O O . LEU A 1 93 ? -2.596 -15.625 -1.486 1.00 96.62 93 LEU A O 1
ATOM 762 N N . GLY A 1 94 ? -4.640 -15.891 -0.596 1.00 96.06 94 GLY A N 1
ATOM 763 C CA . GLY A 1 94 ? -5.198 -16.618 -1.736 1.00 96.06 94 GLY A CA 1
ATOM 764 C C . GLY A 1 94 ? -5.154 -15.796 -3.028 1.00 96.06 94 GLY A C 1
ATOM 765 O O . GLY A 1 94 ? -4.692 -16.287 -4.055 1.00 96.06 94 GLY A O 1
ATOM 766 N N . MET A 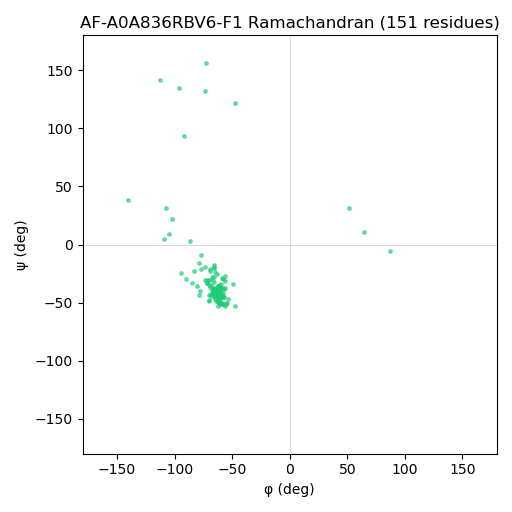1 95 ? -5.545 -14.521 -2.970 1.00 95.25 95 MET A N 1
ATOM 767 C CA . MET A 1 95 ? -5.476 -13.602 -4.111 1.00 95.25 95 MET A CA 1
ATOM 768 C C . MET A 1 95 ? -4.041 -13.352 -4.579 1.00 95.25 95 MET A C 1
ATOM 770 O O . MET A 1 95 ? -3.793 -13.277 -5.783 1.00 95.25 95 MET A O 1
ATOM 774 N N . VAL A 1 96 ? -3.080 -13.270 -3.658 1.00 96.31 96 VAL A N 1
ATOM 775 C CA . VAL A 1 96 ? -1.655 -13.166 -3.998 1.00 96.31 96 VAL A CA 1
ATOM 776 C C . VAL A 1 96 ? -1.184 -14.421 -4.731 1.00 96.31 96 VAL A C 1
ATOM 778 O O . VAL A 1 96 ? -0.548 -14.299 -5.774 1.00 96.31 96 VAL A O 1
ATOM 781 N N . LEU A 1 97 ? -1.546 -15.618 -4.259 1.00 96.25 97 LEU A N 1
ATOM 782 C CA . LEU A 1 97 ? -1.207 -16.876 -4.935 1.00 96.25 97 LEU A CA 1
ATOM 783 C C . LEU A 1 97 ? -1.823 -16.967 -6.335 1.00 96.25 97 LEU A C 1
ATOM 785 O O . LEU A 1 97 ? -1.130 -17.336 -7.281 1.00 96.25 97 LEU A O 1
ATOM 789 N N . VAL A 1 98 ? -3.094 -16.584 -6.487 1.00 95.25 98 VAL A N 1
ATOM 790 C CA . VAL A 1 98 ? -3.759 -16.510 -7.798 1.00 95.25 98 VAL A CA 1
ATOM 791 C C . VAL A 1 98 ? -3.030 -15.529 -8.711 1.00 95.25 98 VAL A C 1
ATOM 793 O O . VAL A 1 98 ? -2.775 -15.842 -9.869 1.00 95.25 98 VAL A O 1
ATOM 796 N N . THR A 1 99 ? -2.636 -14.369 -8.186 1.00 93.38 99 THR A N 1
ATOM 797 C CA . THR A 1 99 ? -1.892 -13.371 -8.959 1.00 93.38 99 THR A CA 1
ATOM 798 C C . THR A 1 99 ? -0.542 -13.919 -9.415 1.00 93.38 99 THR A C 1
ATOM 800 O O . THR A 1 99 ? -0.206 -13.795 -10.587 1.00 93.38 99 THR A O 1
ATOM 803 N N . VAL A 1 100 ? 0.207 -14.590 -8.535 1.00 94.75 100 VAL A N 1
ATOM 804 C CA . VAL A 1 100 ? 1.469 -15.254 -8.899 1.00 94.75 100 VAL A CA 1
ATOM 805 C C . VAL A 1 100 ? 1.237 -16.312 -9.981 1.00 94.75 100 VAL A C 1
ATOM 807 O O . VAL A 1 100 ? 1.975 -16.345 -10.961 1.00 94.75 100 VAL A O 1
ATOM 810 N N . ALA A 1 101 ? 0.198 -17.140 -9.855 1.00 94.69 101 ALA A N 1
ATOM 811 C CA . ALA A 1 101 ? -0.126 -18.154 -10.856 1.00 94.69 101 ALA A CA 1
ATOM 812 C C . ALA A 1 101 ? -0.440 -17.531 -12.229 1.00 94.69 101 ALA A C 1
ATOM 814 O O . ALA A 1 101 ? 0.079 -17.992 -13.244 1.00 94.69 101 ALA A O 1
ATOM 815 N N . VAL A 1 102 ? -1.231 -16.452 -12.263 1.00 92.88 102 VAL A N 1
ATOM 816 C CA . VAL A 1 102 ? -1.528 -15.700 -13.494 1.00 92.88 102 VAL A CA 1
ATOM 817 C C . VAL A 1 102 ? -0.250 -15.122 -14.101 1.00 92.88 102 VAL A C 1
ATOM 819 O O . VAL A 1 102 ? -0.032 -15.262 -15.301 1.00 92.88 102 VAL A O 1
ATOM 822 N N . LEU A 1 103 ? 0.622 -14.525 -13.287 1.00 91.62 103 LEU A N 1
ATOM 823 C CA . LEU A 1 103 ? 1.881 -13.957 -13.767 1.00 91.62 103 LEU A CA 1
ATOM 824 C C . LEU A 1 103 ? 2.815 -15.014 -14.361 1.00 91.62 103 LEU A C 1
ATOM 826 O O . LEU A 1 103 ? 3.455 -14.746 -15.369 1.00 91.62 103 LEU A O 1
ATOM 830 N N . VAL A 1 104 ? 2.872 -16.213 -13.777 1.00 91.50 104 VAL A N 1
ATOM 831 C CA . VAL A 1 104 ? 3.696 -17.313 -14.300 1.00 91.50 104 VAL A CA 1
ATOM 832 C C . VAL A 1 104 ? 3.129 -17.859 -15.615 1.00 91.50 104 VAL A C 1
ATOM 834 O O . VAL A 1 104 ? 3.890 -18.081 -16.553 1.00 91.50 104 VAL A O 1
ATOM 837 N N . ILE A 1 105 ? 1.807 -18.052 -15.715 1.00 93.25 105 ILE A N 1
ATOM 838 C CA . ILE A 1 105 ? 1.167 -18.596 -16.929 1.00 93.25 105 ILE A CA 1
ATOM 839 C C . ILE A 1 105 ? 1.264 -17.608 -18.098 1.00 93.25 105 ILE A C 1
ATOM 841 O O . ILE A 1 105 ? 1.541 -18.008 -19.225 1.00 93.25 105 ILE A O 1
ATOM 845 N N . PHE A 1 106 ? 1.049 -16.320 -17.834 1.00 89.62 106 PHE A N 1
ATOM 846 C CA . PHE A 1 106 ? 1.017 -15.267 -18.852 1.00 89.62 106 PHE A CA 1
ATOM 847 C C . PHE A 1 106 ? 2.310 -14.443 -18.897 1.00 89.62 106 PHE A C 1
ATOM 849 O O . PHE A 1 106 ? 2.307 -13.318 -19.394 1.00 89.62 106 PHE A O 1
ATOM 856 N N . TYR A 1 107 ? 3.421 -14.989 -18.396 1.00 86.75 107 TYR A N 1
ATOM 857 C CA . TYR A 1 107 ? 4.680 -14.257 -18.240 1.00 86.75 107 TYR A CA 1
ATOM 858 C C . TYR A 1 107 ? 5.141 -13.583 -19.540 1.00 86.75 107 TYR A C 1
ATOM 860 O O . TYR A 1 107 ? 5.441 -12.392 -19.544 1.00 86.75 107 TYR A O 1
ATOM 868 N N . SER A 1 108 ? 5.107 -14.310 -20.661 1.00 84.19 108 SER A N 1
ATOM 869 C CA . SER A 1 108 ? 5.501 -13.786 -21.975 1.00 84.19 108 SER A CA 1
ATOM 870 C C . SER A 1 108 ? 4.624 -12.625 -22.445 1.00 84.19 108 SER A C 1
ATOM 872 O O . SER A 1 108 ? 5.137 -11.680 -23.025 1.00 84.19 108 SER A O 1
ATOM 874 N N . PHE A 1 109 ? 3.322 -12.660 -22.150 1.00 86.19 109 PHE A N 1
ATOM 875 C CA . PHE A 1 109 ? 2.412 -11.565 -22.485 1.00 86.19 109 PHE A CA 1
ATOM 876 C C . PHE A 1 109 ? 2.749 -10.301 -21.689 1.00 86.19 109 PHE A C 1
ATOM 878 O O . PHE A 1 109 ? 2.731 -9.204 -22.234 1.00 86.19 109 PHE A O 1
ATOM 885 N N . PHE A 1 110 ? 3.086 -10.436 -20.403 1.00 82.50 110 PHE A N 1
ATOM 886 C CA . PHE A 1 110 ? 3.455 -9.284 -19.580 1.00 82.50 110 PHE A CA 1
ATOM 887 C C . PHE A 1 110 ? 4.831 -8.707 -19.940 1.00 82.50 110 PHE A C 1
ATOM 889 O O . PHE A 1 110 ? 5.015 -7.496 -19.830 1.00 82.50 110 PHE A O 1
ATOM 896 N N . LEU A 1 111 ? 5.776 -9.525 -20.413 1.00 82.62 111 LEU A N 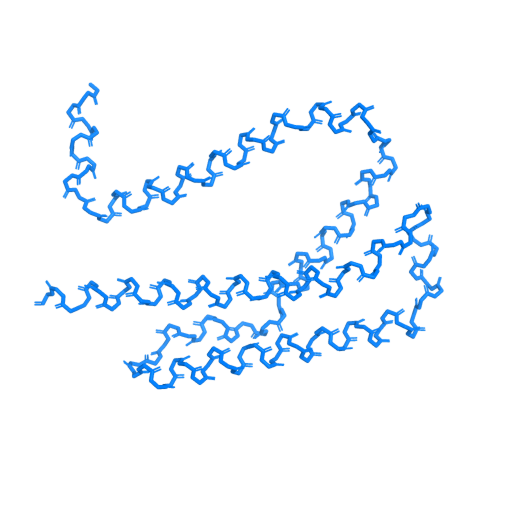1
ATOM 897 C CA . LEU A 1 111 ? 7.090 -9.044 -20.854 1.00 82.62 111 LEU A CA 1
ATOM 898 C C . LEU A 1 111 ? 7.009 -8.031 -22.006 1.00 82.62 111 LEU A C 1
ATOM 900 O O . LEU A 1 111 ? 7.746 -7.045 -21.994 1.00 82.62 111 LEU A O 1
ATOM 904 N N . ASP A 1 112 ? 6.074 -8.221 -22.938 1.00 82.06 112 ASP A N 1
ATOM 905 C CA . ASP A 1 112 ? 5.873 -7.313 -24.076 1.00 82.06 112 ASP A CA 1
ATOM 906 C C . ASP A 1 112 ? 5.314 -5.938 -23.656 1.00 82.06 112 ASP A C 1
ATOM 908 O O . ASP A 1 112 ? 5.487 -4.937 -24.345 1.00 82.06 112 ASP A O 1
ATOM 912 N N . TYR A 1 113 ? 4.649 -5.850 -22.501 1.00 77.81 113 TYR A N 1
ATOM 913 C CA . TYR A 1 113 ? 4.101 -4.584 -21.992 1.00 77.81 113 TYR A CA 1
ATOM 914 C C . TYR A 1 113 ? 5.043 -3.857 -21.026 1.00 77.81 113 TYR A C 1
ATOM 916 O O . TYR A 1 113 ? 4.955 -2.637 -20.889 1.00 77.81 113 TYR A O 1
ATOM 924 N N . PHE A 1 114 ? 5.945 -4.580 -20.358 1.00 78.56 114 PHE A N 1
ATOM 925 C CA . PHE A 1 114 ? 6.853 -4.051 -19.331 1.00 78.56 114 PHE A CA 1
ATOM 926 C C . PHE A 1 114 ? 8.314 -3.956 -19.808 1.00 78.56 114 PHE A C 1
ATOM 928 O O . PHE A 1 114 ? 9.243 -4.087 -19.006 1.00 78.56 114 PHE A O 1
ATOM 935 N N . HIS A 1 115 ? 8.534 -3.712 -21.106 1.00 72.25 115 HIS A N 1
ATOM 936 C CA . HIS A 1 115 ? 9.868 -3.608 -21.706 1.00 72.25 115 HIS A CA 1
ATOM 937 C C . HIS A 1 115 ? 10.818 -2.704 -20.892 1.00 72.25 115 HIS A C 1
ATOM 939 O O . HIS A 1 115 ? 10.543 -1.525 -20.669 1.00 72.25 115 HIS A O 1
ATOM 945 N N . GLY A 1 116 ? 11.949 -3.268 -20.448 1.00 73.31 116 GLY A N 1
ATOM 946 C CA . GLY A 1 116 ? 12.985 -2.570 -19.669 1.00 73.31 116 GLY A CA 1
ATOM 947 C C . GLY A 1 116 ? 12.773 -2.551 -18.148 1.00 73.31 116 GLY A C 1
ATOM 948 O O . GLY A 1 116 ? 13.658 -2.111 -17.420 1.00 73.31 116 GLY A O 1
ATOM 949 N N . MET A 1 117 ? 11.638 -3.054 -17.651 1.00 78.25 117 MET A N 1
ATOM 950 C CA . MET A 1 117 ? 11.245 -2.986 -16.238 1.00 78.25 117 MET A CA 1
ATOM 951 C C . MET A 1 117 ? 10.579 -4.281 -15.740 1.00 78.25 117 MET A C 1
ATOM 953 O O . MET A 1 117 ? 9.668 -4.278 -14.916 1.00 78.25 117 MET A O 1
ATOM 957 N N . GLU A 1 118 ? 11.084 -5.422 -16.204 1.00 79.50 118 GLU A N 1
ATOM 958 C CA . GLU A 1 118 ? 10.532 -6.761 -15.943 1.00 79.50 118 GLU A CA 1
ATOM 959 C C . GLU A 1 118 ? 10.463 -7.116 -14.446 1.00 79.50 118 GLU A C 1
ATOM 961 O O . GLU A 1 118 ? 9.568 -7.836 -14.001 1.00 79.50 118 GLU A O 1
ATOM 966 N N . TYR A 1 119 ? 11.364 -6.558 -13.633 1.00 81.94 119 TYR A N 1
ATOM 967 C CA . TYR A 1 119 ? 11.383 -6.777 -12.186 1.00 81.94 119 TYR A CA 1
ATOM 968 C C . TYR A 1 119 ? 10.123 -6.243 -11.478 1.00 81.94 119 TYR A C 1
ATOM 970 O O . TYR A 1 119 ? 9.753 -6.760 -10.422 1.00 81.94 119 TYR A O 1
ATOM 978 N N . LEU A 1 120 ? 9.437 -5.241 -12.048 1.00 84.44 120 LEU A N 1
ATOM 979 C CA . LEU A 1 120 ? 8.196 -4.700 -11.481 1.00 84.44 120 LEU A CA 1
ATOM 980 C C . LEU A 1 120 ? 7.057 -5.723 -11.506 1.00 84.44 120 LEU A C 1
ATOM 982 O O . LEU A 1 120 ? 6.209 -5.698 -10.615 1.00 84.44 120 LEU A O 1
ATOM 986 N N . ILE A 1 121 ? 7.060 -6.663 -12.456 1.00 85.81 121 ILE A N 1
ATOM 987 C CA . ILE A 1 121 ? 6.037 -7.714 -12.547 1.00 85.81 121 ILE A CA 1
ATOM 988 C C . ILE A 1 121 ? 6.039 -8.566 -11.271 1.00 85.81 121 ILE A C 1
ATOM 990 O O . ILE A 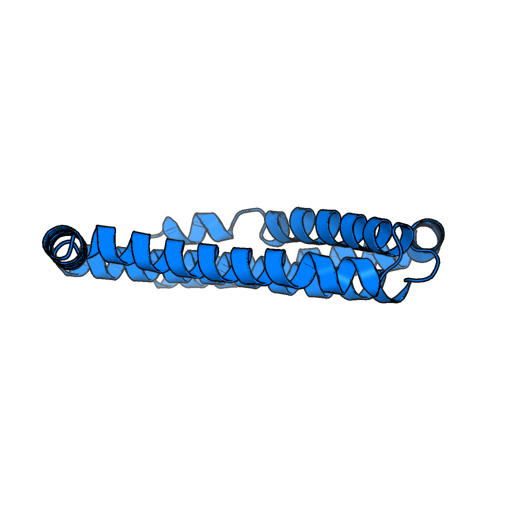1 121 ? 4.988 -8.835 -10.692 1.00 85.81 121 ILE A O 1
ATOM 994 N N . TRP A 1 122 ? 7.223 -8.927 -10.772 1.00 88.44 122 TRP A N 1
ATOM 995 C CA . TRP A 1 122 ? 7.370 -9.716 -9.545 1.00 88.44 122 TRP A CA 1
ATOM 996 C C . TRP A 1 122 ? 7.086 -8.923 -8.270 1.00 88.44 122 TRP A C 1
ATOM 998 O O . TRP A 1 122 ? 6.769 -9.509 -7.234 1.00 88.44 122 TRP A O 1
ATOM 1008 N N . LEU A 1 123 ? 7.139 -7.591 -8.340 1.00 91.81 123 LEU A N 1
ATOM 1009 C CA . LEU A 1 123 ? 6.782 -6.723 -7.222 1.00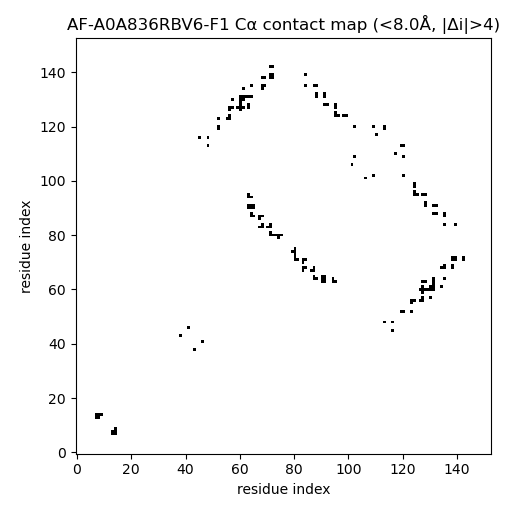 91.81 123 LEU A CA 1
ATOM 1010 C C . LEU A 1 123 ? 5.261 -6.605 -7.042 1.00 91.81 123 LEU A C 1
ATOM 1012 O O . LEU A 1 123 ? 4.789 -6.304 -5.949 1.00 91.81 123 LEU A O 1
ATOM 1016 N N . LEU A 1 124 ? 4.481 -6.897 -8.083 1.00 92.56 124 LEU A N 1
ATOM 1017 C CA . LEU A 1 124 ? 3.024 -6.784 -8.089 1.00 92.56 124 LEU A CA 1
ATOM 1018 C C . LEU A 1 124 ? 2.330 -7.631 -6.998 1.00 92.56 124 LEU A C 1
ATOM 1020 O O . LEU A 1 124 ? 1.561 -7.056 -6.223 1.00 92.56 124 LEU A O 1
ATOM 1024 N N . PRO A 1 125 ? 2.606 -8.945 -6.838 1.00 94.00 125 PRO A N 1
ATOM 1025 C CA . PRO A 1 125 ? 2.023 -9.738 -5.749 1.00 94.00 125 PRO A CA 1
ATOM 1026 C C . PRO A 1 125 ? 2.416 -9.215 -4.361 1.00 94.00 125 PRO A C 1
ATOM 1028 O O . PRO A 1 125 ? 1.603 -9.235 -3.436 1.00 94.00 125 PRO A O 1
ATOM 1031 N N . PHE A 1 126 ? 3.637 -8.696 -4.215 1.00 95.44 126 PHE A N 1
ATOM 1032 C CA . PHE A 1 126 ? 4.104 -8.108 -2.963 1.00 95.44 126 PHE A CA 1
ATOM 1033 C C . PHE A 1 126 ? 3.369 -6.800 -2.637 1.00 95.44 126 PHE A C 1
ATOM 1035 O O . PHE A 1 126 ? 2.928 -6.597 -1.506 1.00 95.44 126 PHE A O 1
ATOM 1042 N N . SER A 1 127 ? 3.154 -5.938 -3.633 1.00 95.12 127 SER A N 1
ATOM 1043 C CA . SER A 1 127 ? 2.363 -4.717 -3.473 1.00 95.12 127 SER A CA 1
ATOM 1044 C C . SER A 1 127 ? 0.908 -5.015 -3.111 1.00 95.12 127 SER A C 1
ATOM 1046 O O . SER A 1 127 ? 0.374 -4.370 -2.212 1.00 95.12 127 SER A O 1
ATOM 1048 N N . ILE A 1 128 ? 0.281 -6.017 -3.739 1.00 95.69 128 ILE A N 1
ATOM 1049 C CA . ILE A 1 128 ? -1.084 -6.453 -3.396 1.00 95.69 128 ILE A CA 1
ATOM 1050 C C . ILE A 1 128 ? -1.157 -6.908 -1.939 1.00 95.69 128 ILE A C 1
ATOM 1052 O O . ILE A 1 128 ? -2.077 -6.507 -1.226 1.00 95.69 128 ILE A O 1
ATOM 1056 N N . LEU A 1 129 ? -0.181 -7.701 -1.484 1.00 96.56 129 LEU A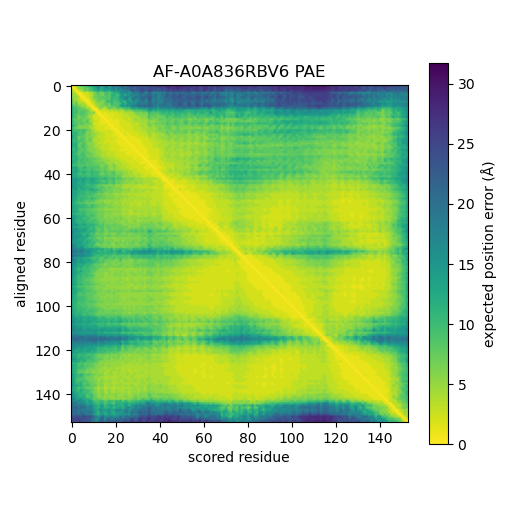 N 1
ATOM 1057 C CA . LEU A 1 129 ? -0.115 -8.162 -0.099 1.00 96.56 129 LEU A CA 1
ATOM 1058 C C . LEU A 1 129 ? -0.027 -6.985 0.878 1.00 96.56 129 LEU A C 1
ATOM 1060 O O . LEU A 1 129 ? -0.803 -6.924 1.828 1.00 96.56 129 LEU A O 1
ATOM 1064 N N . ILE A 1 130 ? 0.882 -6.036 0.633 1.00 96.25 130 ILE A N 1
ATOM 1065 C CA . ILE A 1 130 ? 1.049 -4.857 1.494 1.00 96.25 130 ILE A CA 1
ATOM 1066 C C . ILE A 1 130 ? -0.238 -4.035 1.533 1.00 96.25 130 ILE A C 1
ATOM 1068 O O . ILE A 1 130 ? -0.728 -3.721 2.615 1.00 96.25 130 ILE A O 1
ATOM 1072 N N . ILE A 1 131 ? -0.803 -3.702 0.371 1.00 95.25 131 ILE A N 1
ATOM 1073 C CA . ILE A 1 131 ? -2.008 -2.870 0.281 1.00 95.25 131 ILE A CA 1
ATOM 1074 C C . ILE A 1 131 ? -3.194 -3.560 0.969 1.00 95.25 131 ILE A C 1
ATOM 1076 O O . ILE A 1 131 ? -3.927 -2.911 1.716 1.00 95.25 131 ILE A O 1
ATOM 1080 N N . GLY A 1 132 ? -3.366 -4.869 0.763 1.00 95.12 132 GLY A N 1
ATOM 1081 C CA . GLY A 1 132 ? -4.417 -5.652 1.410 1.00 95.12 132 GLY A CA 1
ATOM 1082 C C . GLY A 1 132 ? -4.267 -5.703 2.930 1.00 95.12 132 GLY A C 1
ATOM 1083 O O . GLY A 1 132 ? -5.231 -5.462 3.656 1.00 95.12 132 GLY A O 1
ATOM 1084 N N . LEU A 1 133 ? -3.051 -5.941 3.430 1.00 95.81 133 LEU A N 1
ATOM 1085 C CA . LEU A 1 133 ? -2.774 -5.932 4.869 1.00 95.81 133 LEU A CA 1
ATOM 1086 C C . LEU A 1 133 ? -3.032 -4.556 5.490 1.00 95.81 133 LEU A C 1
ATOM 1088 O O . LEU A 1 133 ? -3.664 -4.486 6.543 1.00 95.81 133 LEU A O 1
ATOM 1092 N N . LEU A 1 134 ? -2.600 -3.473 4.835 1.00 94.56 134 LEU A N 1
ATOM 1093 C CA . LEU A 1 134 ? -2.874 -2.110 5.297 1.00 94.56 134 LEU A CA 1
ATOM 1094 C C . LEU A 1 134 ? -4.384 -1.867 5.435 1.00 94.56 134 LEU A C 1
ATOM 1096 O O . LEU A 1 134 ? -4.819 -1.413 6.485 1.00 94.56 134 LEU A O 1
ATOM 1100 N N . GLN A 1 135 ? -5.201 -2.277 4.458 1.00 93.62 135 GLN A N 1
ATOM 1101 C CA . GLN A 1 135 ? -6.664 -2.121 4.530 1.00 93.62 135 GLN A CA 1
ATOM 1102 C C . GLN A 1 135 ? -7.303 -2.900 5.684 1.00 93.62 135 GLN A C 1
ATOM 1104 O O . GLN A 1 135 ? -8.197 -2.392 6.371 1.00 93.62 135 GLN A O 1
ATOM 1109 N N . ILE A 1 136 ? -6.833 -4.124 5.933 1.00 94.75 136 ILE A N 1
ATOM 1110 C CA . ILE A 1 136 ? -7.312 -4.956 7.042 1.00 94.75 136 ILE A CA 1
ATOM 1111 C C . ILE A 1 136 ? -6.957 -4.307 8.386 1.00 94.75 136 ILE A C 1
ATOM 1113 O O . ILE A 1 136 ? -7.813 -4.194 9.269 1.00 94.75 136 ILE A O 1
ATOM 1117 N N . PHE A 1 137 ? -5.713 -3.848 8.546 1.00 93.25 137 PHE A N 1
ATOM 1118 C CA . PHE A 1 137 ? -5.257 -3.213 9.782 1.00 93.25 137 PHE A CA 1
ATOM 1119 C C . PHE A 1 137 ? -5.873 -1.834 10.009 1.00 93.25 137 PHE A C 1
ATOM 1121 O O . PHE A 1 137 ? -6.190 -1.504 11.155 1.00 93.25 137 PHE A O 1
ATOM 1128 N N . ASP A 1 138 ? -6.110 -1.061 8.953 1.00 90.81 138 ASP A N 1
ATOM 1129 C CA . ASP A 1 138 ? -6.824 0.211 9.030 1.00 90.81 138 ASP A CA 1
ATOM 1130 C C . ASP A 1 138 ? -8.263 -0.021 9.498 1.00 90.81 138 ASP A C 1
ATOM 1132 O O . ASP A 1 138 ? -8.733 0.630 10.435 1.00 90.81 138 ASP A O 1
ATOM 1136 N N . SER A 1 139 ? -8.948 -1.018 8.933 1.00 90.88 139 SER A N 1
ATOM 1137 C CA . SER A 1 139 ? -10.311 -1.386 9.331 1.00 90.88 139 SER A CA 1
ATOM 1138 C C . SER A 1 139 ? -10.384 -1.851 10.790 1.00 90.88 139 SER A C 1
ATOM 1140 O O . SER A 1 139 ? -11.261 -1.418 11.545 1.00 90.88 139 SER A O 1
ATOM 1142 N N . TYR A 1 140 ? -9.425 -2.668 11.233 1.00 91.12 140 TYR A N 1
ATOM 1143 C CA . TYR A 1 140 ? -9.329 -3.114 12.624 1.00 91.12 140 TYR A CA 1
ATOM 1144 C C . TYR A 1 140 ? -8.973 -1.977 13.601 1.00 91.12 140 TYR A C 1
ATOM 1146 O O . TYR A 1 140 ? -9.539 -1.884 14.695 1.00 91.12 140 TYR A O 1
ATOM 1154 N N . SER A 1 141 ? -8.081 -1.066 13.208 1.00 87.44 141 SER A N 1
ATOM 1155 C CA . SER A 1 141 ? -7.704 0.104 14.013 1.00 87.44 141 SER A CA 1
ATOM 1156 C C . SER A 1 141 ? -8.875 1.072 14.174 1.00 87.44 141 SER A C 1
ATOM 1158 O O . SER A 1 141 ? -9.153 1.538 15.284 1.00 87.44 141 SER A O 1
ATOM 1160 N N . ASN A 1 142 ? -9.616 1.316 13.092 1.00 86.81 142 ASN A N 1
ATOM 1161 C CA . ASN A 1 142 ? -10.827 2.132 13.101 1.00 86.81 142 ASN A CA 1
ATOM 1162 C C . ASN A 1 142 ? -11.910 1.528 14.003 1.00 86.81 142 ASN A C 1
ATOM 1164 O O . ASN A 1 142 ? -12.515 2.243 14.806 1.00 86.81 142 ASN A O 1
ATOM 1168 N N . ARG A 1 143 ? -12.096 0.202 13.956 1.00 85.88 143 ARG A N 1
ATOM 1169 C CA . ARG A 1 143 ? -12.963 -0.525 14.893 1.00 85.88 143 ARG A CA 1
ATOM 1170 C C . ARG A 1 143 ? -12.543 -0.263 16.345 1.00 85.88 143 ARG A C 1
ATOM 1172 O O . ARG A 1 143 ? -13.368 0.174 17.144 1.00 85.88 143 ARG A O 1
ATOM 1179 N N . CYS A 1 144 ? -11.272 -0.460 16.695 1.00 80.12 144 CYS A N 1
ATOM 1180 C CA . CYS A 1 144 ? -10.780 -0.249 18.063 1.00 80.12 144 CYS A CA 1
ATOM 1181 C C . CYS A 1 144 ? -11.037 1.180 18.584 1.00 80.12 144 CYS A C 1
ATOM 1183 O O . CYS A 1 144 ? -11.370 1.369 19.757 1.00 80.12 144 CYS A O 1
ATOM 1185 N N . GLN A 1 145 ? -10.905 2.199 17.727 1.00 74.75 145 GLN A N 1
ATOM 1186 C CA . GLN A 1 145 ? -11.226 3.589 18.084 1.00 74.75 145 GLN A CA 1
ATOM 1187 C C . GLN A 1 145 ? -12.727 3.790 18.349 1.00 74.75 145 GLN A C 1
ATOM 1189 O O . GLN A 1 145 ? -13.093 4.516 19.275 1.00 74.75 145 GLN A O 1
ATOM 1194 N N . PHE A 1 146 ? -13.597 3.116 17.592 1.00 66.75 146 PHE A N 1
ATOM 1195 C CA . PHE A 1 146 ? -15.046 3.158 17.791 1.00 66.75 146 PHE A CA 1
ATOM 1196 C C . PHE A 1 146 ? -15.465 2.546 19.138 1.00 66.75 146 PHE A C 1
ATOM 1198 O O . PHE A 1 146 ? -16.245 3.149 19.876 1.00 66.75 146 PHE A O 1
ATOM 1205 N N . TYR A 1 147 ? -14.873 1.412 19.529 1.00 61.88 147 TYR A N 1
ATOM 1206 C CA . TYR A 1 147 ? -15.132 0.790 20.835 1.00 61.88 147 TYR A CA 1
ATOM 1207 C C . TYR A 1 147 ? -14.650 1.638 22.015 1.00 61.88 147 TYR A C 1
ATOM 1209 O O . TYR A 1 147 ? -15.361 1.749 23.013 1.00 61.88 147 TYR A O 1
ATOM 1217 N N . LYS A 1 148 ? -13.498 2.317 21.891 1.00 58.72 148 LYS A N 1
ATOM 1218 C CA . LYS A 1 148 ? -13.052 3.296 22.901 1.00 58.72 148 LYS A CA 1
ATOM 1219 C C . LYS A 1 148 ? -14.069 4.423 23.116 1.00 58.72 148 LYS A C 1
ATOM 1221 O O . LYS A 1 148 ? -14.135 4.959 24.215 1.00 58.72 148 LYS A O 1
ATOM 1226 N N . LYS A 1 149 ? -14.842 4.782 22.085 1.00 57.59 149 LYS A N 1
ATOM 1227 C CA . LYS A 1 149 ? -15.882 5.817 22.151 1.00 57.59 149 LYS A CA 1
ATOM 1228 C C . LYS A 1 149 ? -17.186 5.302 22.771 1.00 57.59 149 LYS A C 1
ATOM 1230 O O . LYS A 1 149 ? -17.827 6.052 23.492 1.00 57.59 149 LYS A O 1
ATOM 1235 N N . MET A 1 150 ? -17.564 4.045 22.525 1.00 53.59 150 MET A N 1
ATOM 1236 C CA . MET A 1 150 ? -18.737 3.420 23.160 1.00 53.59 150 MET A CA 1
ATOM 1237 C C . MET A 1 150 ? -18.524 3.106 24.643 1.00 53.59 150 MET A C 1
ATOM 1239 O O . MET A 1 150 ? -19.468 3.184 25.408 1.00 53.59 150 MET A O 1
ATOM 1243 N N . ALA A 1 151 ? -17.301 2.771 25.058 1.00 52.38 151 ALA A N 1
ATOM 1244 C CA . ALA A 1 151 ? -16.998 2.468 26.458 1.00 52.38 151 ALA A CA 1
ATOM 1245 C C . ALA A 1 151 ? -16.889 3.715 27.364 1.00 52.38 151 ALA A C 1
ATOM 1247 O O . ALA A 1 151 ? -16.759 3.567 28.575 1.00 52.38 151 ALA A O 1
ATOM 1248 N N . SER A 1 152 ? -16.885 4.930 26.797 1.00 43.75 152 SER A N 1
ATOM 1249 C CA . SER A 1 152 ? -16.784 6.191 27.549 1.00 43.75 152 SER A CA 1
ATOM 1250 C C . SER A 1 152 ? -18.106 6.962 27.656 1.00 43.75 152 SER A C 1
ATOM 1252 O O . SER A 1 152 ? -18.077 8.133 28.037 1.00 43.75 152 SER A O 1
ATOM 1254 N N . VAL A 1 153 ? -19.222 6.356 27.248 1.00 41.19 153 VAL A N 1
ATOM 1255 C CA . VAL A 1 153 ? -20.592 6.878 27.389 1.00 41.19 153 VAL A CA 1
ATOM 1256 C C . VAL A 1 153 ? -21.366 5.891 28.244 1.00 41.19 153 VAL A C 1
ATOM 1258 O O . VAL A 1 153 ? -22.099 6.361 29.137 1.00 41.19 153 VAL A O 1
#

pLDDT: mean 85.69, std 11.56, range [41.19, 97.0]

Mean predicted aligned error: 7.41 Å

Nearest PDB structures (foldseek):
  3lg7-assembly1_C  TM=3.370E-01  e=3.229E+00  synthetic construct
  8fvt-assembly1_B  TM=3.518E-01  e=5.163E+00  synthetic construct

Sequence (153 aa):
MINFIQRLRENRYVWQIVTLMSGTLIAQIIMFAFIPILTRLYTPAEFGTYSLFFSLASMLGMVSSWKYDQAIMLPKSERYAQSLVFLSILITLGMVLVTVAVLVIFYSFFLDYFHGMEYLIWLLPFSILIIGLLQIFDSYSNRCQFYKKMASV